Protein AF-A0A948KKI0-F1 (afdb_monomer_lite)

Structure (mmCIF, N/CA/C/O backbone):
data_AF-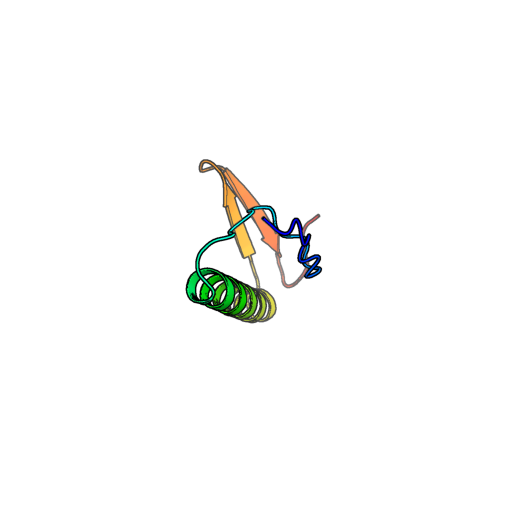A0A948KKI0-F1
#
_entry.id   AF-A0A948KKI0-F1
#
loop_
_atom_site.group_PDB
_atom_site.id
_atom_site.type_symbol
_atom_site.label_atom_id
_atom_site.label_alt_id
_atom_site.label_comp_id
_atom_site.label_asym_id
_atom_site.label_entity_id
_atom_site.label_seq_id
_atom_site.pdbx_PDB_ins_code
_atom_site.Cartn_x
_atom_site.Cartn_y
_atom_site.Cartn_z
_atom_site.occupancy
_atom_site.B_iso_or_equiv
_atom_site.auth_seq_id
_atom_site.auth_comp_id
_atom_site.auth_asym_id
_atom_site.auth_atom_id
_atom_site.pdbx_PDB_model_num
ATOM 1 N N . MET A 1 1 ? 4.250 4.212 -43.465 1.00 37.09 1 MET A N 1
ATOM 2 C CA . MET A 1 1 ? 3.626 4.884 -42.304 1.00 37.09 1 MET A CA 1
ATOM 3 C C . MET A 1 1 ? 2.196 4.380 -42.172 1.00 37.09 1 MET A C 1
ATOM 5 O O . MET A 1 1 ? 1.374 4.722 -43.008 1.00 37.09 1 MET A O 1
ATOM 9 N N . LYS A 1 2 ? 1.909 3.498 -41.207 1.00 34.25 2 LYS A N 1
ATOM 10 C CA . LYS A 1 2 ? 0.539 3.063 -40.893 1.00 34.25 2 LYS A CA 1
ATOM 11 C C . LYS A 1 2 ? 0.159 3.665 -39.545 1.00 34.25 2 LYS A C 1
ATOM 13 O O . LYS A 1 2 ? 0.726 3.275 -38.531 1.00 34.25 2 LYS A O 1
ATOM 18 N N . TYR A 1 3 ? -0.775 4.612 -39.558 1.00 43.16 3 TYR A N 1
ATOM 19 C CA . TYR A 1 3 ? -1.504 5.033 -38.367 1.00 43.16 3 TYR A CA 1
ATOM 20 C C . TYR A 1 3 ? -2.414 3.875 -37.953 1.00 43.16 3 TYR A C 1
ATOM 22 O O . TYR A 1 3 ? -3.443 3.631 -38.576 1.00 43.16 3 TYR A O 1
ATOM 30 N N . GLY A 1 4 ? -1.994 3.117 -36.947 1.00 37.19 4 GLY A N 1
ATOM 31 C CA . GLY A 1 4 ? -2.846 2.174 -36.238 1.00 37.19 4 GLY A CA 1
ATOM 32 C C . GLY A 1 4 ? -2.906 2.632 -34.797 1.00 37.19 4 GLY A C 1
ATOM 33 O O . GLY A 1 4 ? -1.902 2.544 -34.105 1.00 37.19 4 GLY A O 1
ATOM 34 N N . ILE A 1 5 ? -4.051 3.158 -34.370 1.00 51.00 5 ILE A N 1
ATOM 35 C CA . ILE A 1 5 ? -4.329 3.439 -32.961 1.00 51.00 5 ILE A CA 1
ATOM 36 C C . ILE A 1 5 ? -4.415 2.073 -32.265 1.00 51.00 5 ILE A C 1
ATOM 38 O O . ILE A 1 5 ? -5.364 1.334 -32.550 1.00 51.00 5 ILE A O 1
ATOM 42 N N . PRO A 1 6 ? -3.483 1.681 -3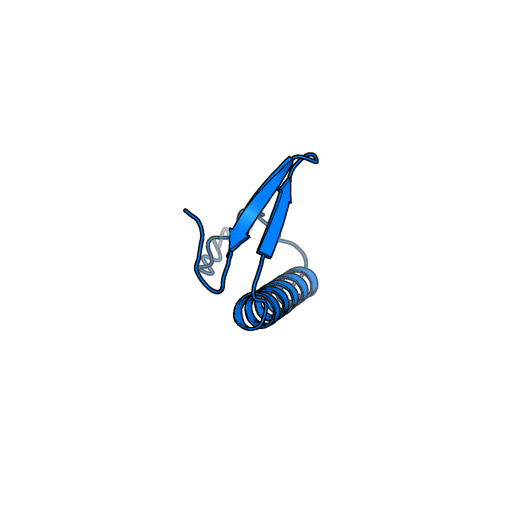1.377 1.00 43.97 6 PRO A N 1
ATOM 43 C CA . PRO A 1 6 ? -3.690 0.507 -30.557 1.00 43.97 6 PRO A CA 1
ATOM 44 C C . PRO A 1 6 ? -4.539 0.944 -29.364 1.00 43.97 6 PRO A C 1
ATOM 46 O O . PRO A 1 6 ? -4.039 1.396 -28.338 1.00 43.97 6 PRO A O 1
ATOM 49 N N . THR A 1 7 ? -5.857 0.832 -29.504 1.00 56.94 7 THR A N 1
ATOM 50 C CA . THR A 1 7 ? -6.787 0.983 -28.383 1.00 56.94 7 THR A CA 1
ATOM 51 C C . THR A 1 7 ? -6.714 -0.254 -27.480 1.00 56.94 7 THR A C 1
ATOM 53 O O . THR A 1 7 ? -7.596 -1.108 -27.478 1.00 56.94 7 THR A O 1
ATOM 56 N N . SER A 1 8 ? -5.669 -0.378 -26.659 1.00 42.31 8 SER A N 1
ATOM 57 C CA . SER A 1 8 ? -5.723 -1.289 -25.510 1.00 42.31 8 SER A CA 1
ATOM 58 C C . SER A 1 8 ? -6.267 -0.526 -24.309 1.00 42.31 8 SER A C 1
ATOM 60 O O . SER A 1 8 ? -5.563 0.250 -23.668 1.00 42.31 8 SER A O 1
ATOM 62 N N . LYS A 1 9 ? -7.559 -0.732 -24.053 1.00 47.66 9 LYS A N 1
ATOM 63 C CA . LYS A 1 9 ? -8.299 -0.252 -22.887 1.00 47.66 9 LYS A CA 1
ATOM 64 C C . LYS A 1 9 ? -7.500 -0.418 -21.585 1.00 47.66 9 LYS A C 1
ATOM 66 O O . LYS A 1 9 ? -7.052 -1.514 -21.268 1.00 47.66 9 LYS A O 1
ATOM 71 N N . GLY A 1 10 ? -7.422 0.664 -20.815 1.00 36.75 10 GLY A N 1
ATOM 72 C CA . GLY A 1 10 ? -6.917 0.688 -19.445 1.00 36.75 10 GLY A CA 1
ATOM 73 C C . GLY A 1 10 ? -6.684 2.127 -19.001 1.00 36.75 10 GLY A C 1
ATOM 74 O O . GLY A 1 10 ? -5.638 2.697 -19.285 1.00 36.75 10 GLY A O 1
ATOM 75 N N . ALA A 1 11 ? -7.681 2.735 -18.358 1.00 41.62 11 ALA A N 1
ATOM 76 C CA . ALA A 1 11 ? -7.577 4.079 -17.803 1.00 41.62 11 ALA A CA 1
ATOM 77 C C . ALA A 1 11 ? -6.456 4.120 -16.747 1.00 41.62 11 ALA A C 1
ATOM 79 O O . ALA A 1 11 ? -6.598 3.585 -15.651 1.00 41.62 11 ALA A O 1
ATOM 80 N N . GLY A 1 12 ? -5.331 4.736 -17.098 1.00 48.25 12 GLY A N 1
ATOM 81 C CA . GLY A 1 12 ? -4.210 5.008 -16.208 1.00 48.25 12 GLY A CA 1
ATOM 82 C C . GLY A 1 12 ? -3.545 6.312 -16.633 1.00 48.25 12 GLY A C 1
ATOM 83 O O . GLY A 1 12 ? -3.354 6.555 -17.819 1.00 48.25 12 GLY A O 1
ATOM 84 N N . ILE A 1 13 ? -3.198 7.154 -15.661 1.00 55.28 13 ILE A N 1
ATOM 85 C CA . ILE A 1 13 ? -2.864 8.586 -15.816 1.00 55.28 13 ILE A CA 1
ATOM 86 C C . ILE A 1 13 ? -1.519 8.828 -16.558 1.00 55.28 13 ILE A C 1
ATOM 88 O O . ILE A 1 13 ? -1.099 9.961 -16.753 1.00 55.28 13 ILE A O 1
ATOM 92 N N . PHE A 1 14 ? -0.843 7.781 -17.045 1.00 51.69 14 PHE A N 1
ATOM 93 C CA . PHE A 1 14 ? 0.450 7.889 -17.730 1.00 51.69 14 PHE A CA 1
ATOM 94 C C . PHE A 1 14 ? 0.446 7.120 -19.056 1.00 51.69 14 PHE A C 1
ATOM 96 O O . PHE A 1 14 ? 0.509 5.884 -19.043 1.00 51.69 14 PHE A O 1
ATOM 103 N N . TYR A 1 15 ? 0.447 7.848 -20.180 1.00 51.41 15 TYR A N 1
ATOM 104 C CA . TYR A 1 15 ? 0.769 7.318 -21.510 1.00 51.41 15 TYR A CA 1
ATOM 105 C C . TYR A 1 15 ? 2.219 6.816 -21.506 1.00 51.41 15 TYR A C 1
ATOM 107 O O . TYR A 1 15 ? 3.153 7.599 -21.367 1.00 51.41 15 TYR A O 1
ATOM 115 N N . PHE A 1 16 ? 2.411 5.502 -21.615 1.00 53.56 16 PHE A N 1
ATOM 116 C CA . PHE A 1 16 ? 3.732 4.870 -21.671 1.00 53.56 16 PHE A CA 1
ATOM 117 C C . PHE A 1 16 ? 3.801 3.990 -22.919 1.00 53.56 16 PHE A C 1
ATOM 119 O O . PHE A 1 16 ? 3.761 2.765 -22.856 1.00 53.56 16 PHE A O 1
ATOM 126 N N . GLU A 1 17 ? 3.871 4.616 -24.087 1.00 57.84 17 GLU A N 1
ATOM 127 C CA . GLU A 1 17 ? 4.200 3.903 -25.318 1.00 57.84 17 GLU A CA 1
ATOM 128 C C . GLU A 1 17 ? 5.716 3.889 -25.470 1.00 57.84 17 GLU A C 1
ATOM 130 O O . GLU A 1 17 ? 6.279 4.829 -26.024 1.00 57.84 17 GLU A O 1
ATOM 135 N N . ARG A 1 18 ? 6.386 2.847 -24.952 1.00 57.00 18 ARG A N 1
ATOM 136 C CA . ARG A 1 18 ? 7.700 2.438 -25.487 1.00 57.00 18 ARG A CA 1
ATOM 137 C C . ARG A 1 18 ? 8.227 1.084 -25.026 1.00 57.00 18 ARG A C 1
ATOM 139 O O . ARG A 1 18 ? 8.873 0.420 -25.825 1.00 57.00 18 ARG A O 1
ATOM 146 N N . GLU A 1 19 ? 7.905 0.609 -23.821 1.00 65.56 19 GLU A N 1
ATOM 147 C CA . GLU A 1 19 ? 8.458 -0.663 -23.326 1.00 65.56 19 GLU A CA 1
ATOM 148 C C . GLU A 1 19 ? 7.419 -1.525 -22.598 1.00 65.56 19 GLU A C 1
ATOM 150 O O . GLU A 1 19 ? 6.916 -1.170 -21.532 1.00 65.56 19 GLU A O 1
ATOM 155 N N . ARG A 1 20 ? 7.135 -2.718 -23.147 1.00 72.31 20 ARG A N 1
ATOM 156 C CA . ARG A 1 20 ? 6.209 -3.715 -22.561 1.00 72.31 20 ARG A CA 1
ATOM 157 C C . ARG A 1 20 ? 6.570 -4.098 -21.119 1.00 72.31 20 ARG A C 1
ATOM 159 O O . ARG A 1 20 ? 5.699 -4.496 -20.351 1.00 72.31 20 ARG A O 1
ATOM 166 N N . MET A 1 21 ? 7.844 -3.984 -20.747 1.00 78.50 21 MET A N 1
ATOM 167 C CA . MET A 1 21 ? 8.320 -4.254 -19.390 1.00 78.50 21 MET A CA 1
ATOM 168 C C . MET A 1 21 ? 7.827 -3.221 -18.374 1.00 78.50 21 MET A C 1
ATOM 170 O O . MET A 1 21 ? 7.382 -3.614 -17.299 1.00 78.50 21 MET A O 1
ATOM 174 N N . ALA A 1 22 ? 7.823 -1.931 -18.722 1.00 79.50 22 ALA A N 1
ATOM 175 C CA . ALA A 1 22 ? 7.342 -0.871 -17.835 1.00 79.50 22 ALA A CA 1
ATOM 176 C C . ALA A 1 22 ? 5.840 -1.016 -17.538 1.00 79.50 22 ALA A C 1
ATOM 178 O O . ALA A 1 22 ? 5.407 -0.820 -16.403 1.00 79.50 22 ALA A O 1
ATOM 179 N N . GLN A 1 23 ? 5.055 -1.430 -18.539 1.00 79.56 23 GLN A N 1
ATOM 180 C CA . GLN A 1 23 ? 3.634 -1.727 -18.362 1.00 79.56 23 GLN A CA 1
ATOM 181 C C . GLN A 1 23 ? 3.423 -2.900 -17.398 1.00 79.56 23 GLN A C 1
ATOM 183 O O . GLN A 1 23 ? 2.720 -2.756 -16.402 1.00 79.56 23 GLN A O 1
ATOM 188 N N . ARG A 1 24 ? 4.104 -4.031 -17.626 1.00 85.06 24 ARG A N 1
ATOM 189 C CA . ARG A 1 24 ? 4.002 -5.210 -16.748 1.00 85.06 24 ARG A CA 1
ATOM 190 C C . ARG A 1 24 ? 4.452 -4.911 -15.322 1.00 85.06 24 ARG A C 1
ATOM 192 O O . ARG A 1 24 ? 3.815 -5.365 -14.378 1.00 85.06 24 ARG A O 1
ATOM 199 N N . PHE A 1 25 ? 5.531 -4.147 -15.162 1.00 86.38 25 PHE A N 1
ATOM 200 C CA . PHE A 1 25 ? 6.001 -3.719 -13.850 1.00 86.38 25 PHE A CA 1
ATOM 201 C C . PHE A 1 25 ? 4.940 -2.884 -13.127 1.00 86.38 25 PHE A C 1
ATOM 203 O O . PHE A 1 25 ? 4.610 -3.186 -11.981 1.00 86.38 25 PHE A O 1
ATOM 210 N N . ARG A 1 26 ? 4.353 -1.889 -13.809 1.00 85.62 26 ARG A N 1
ATOM 211 C CA . ARG A 1 26 ? 3.274 -1.062 -13.255 1.00 85.62 26 ARG A CA 1
ATOM 212 C C . ARG 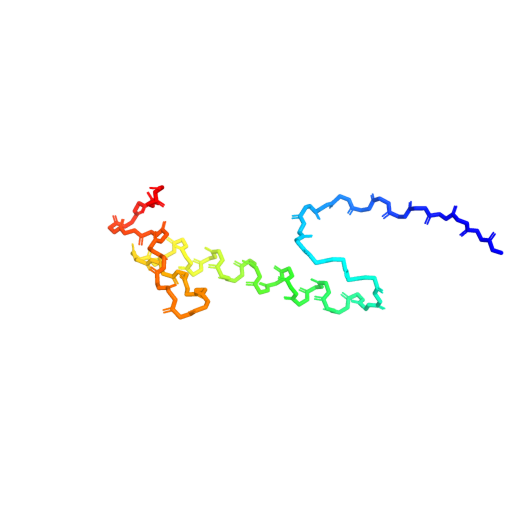A 1 26 ? 2.061 -1.904 -12.860 1.00 85.62 26 ARG A C 1
ATOM 214 O O . ARG A 1 26 ? 1.536 -1.716 -11.766 1.00 85.62 26 ARG A O 1
ATOM 221 N N . ASP A 1 27 ? 1.642 -2.835 -13.712 1.00 88.88 27 ASP A N 1
ATOM 222 C CA . ASP A 1 27 ? 0.487 -3.699 -13.449 1.00 88.88 27 ASP A CA 1
ATOM 223 C C . ASP A 1 27 ? 0.731 -4.610 -12.234 1.00 88.88 27 ASP A C 1
ATOM 225 O O . ASP A 1 27 ? -0.141 -4.757 -11.373 1.00 88.88 27 ASP A O 1
ATOM 229 N N . CYS A 1 28 ? 1.933 -5.189 -12.125 1.00 92.06 28 CYS A N 1
ATOM 230 C CA . CYS A 1 28 ? 2.331 -5.993 -10.969 1.00 92.06 28 CYS A CA 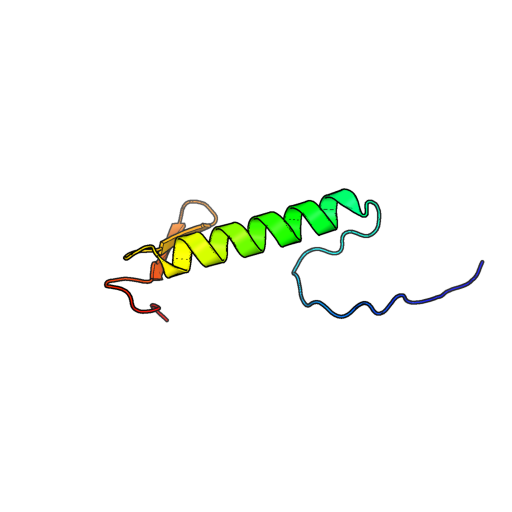1
ATOM 231 C C . CYS A 1 28 ? 2.385 -5.154 -9.688 1.00 92.06 28 CYS A C 1
ATOM 233 O O . CYS A 1 28 ? 1.791 -5.546 -8.685 1.00 92.06 28 CYS A O 1
ATOM 235 N N . ALA A 1 29 ? 3.041 -3.991 -9.720 1.00 89.94 29 ALA A N 1
ATOM 236 C CA . ALA A 1 29 ? 3.115 -3.086 -8.575 1.00 89.94 29 ALA A CA 1
ATOM 237 C C . ALA A 1 29 ? 1.718 -2.624 -8.125 1.00 89.94 29 ALA A C 1
ATOM 239 O O . ALA A 1 29 ? 1.425 -2.616 -6.930 1.00 89.94 29 ALA A O 1
ATOM 240 N N . GLY A 1 30 ? 0.824 -2.320 -9.072 1.00 91.88 30 GLY A N 1
ATOM 241 C CA . GLY A 1 30 ? -0.569 -1.972 -8.791 1.00 91.88 30 GLY A CA 1
ATOM 242 C C . GLY A 1 30 ? -1.316 -3.092 -8.065 1.00 91.88 30 GLY A C 1
ATOM 243 O O . GLY A 1 30 ? -1.936 -2.844 -7.031 1.00 91.88 30 GLY A O 1
ATOM 244 N N . ARG A 1 31 ? -1.208 -4.334 -8.551 1.00 94.88 31 ARG A N 1
A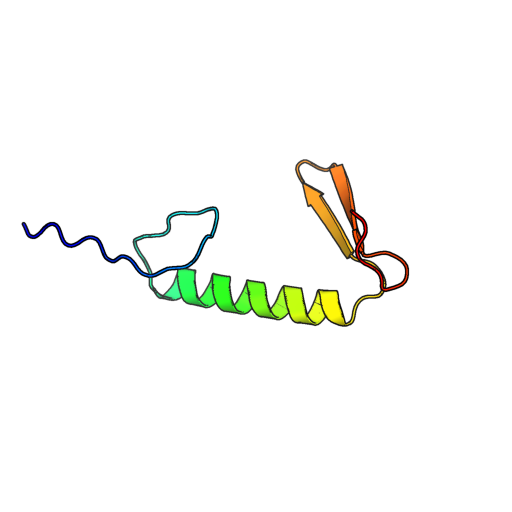TOM 245 C CA . ARG A 1 31 ? -1.817 -5.503 -7.893 1.00 94.88 31 ARG A CA 1
ATOM 246 C C . ARG A 1 31 ? -1.242 -5.761 -6.502 1.00 94.88 31 ARG A C 1
ATOM 248 O O . ARG A 1 31 ? -2.009 -5.999 -5.575 1.00 94.88 31 ARG A O 1
ATOM 255 N N . CYS A 1 32 ? 0.076 -5.679 -6.334 1.00 94.75 32 CYS A N 1
ATOM 256 C CA . CYS A 1 32 ? 0.710 -5.840 -5.024 1.00 94.75 32 CYS A CA 1
ATOM 257 C C . CYS A 1 32 ? 0.194 -4.802 -4.022 1.00 94.75 32 CYS A C 1
ATOM 259 O O . CYS A 1 32 ? -0.212 -5.161 -2.919 1.00 94.75 32 CYS A O 1
ATOM 261 N N . ASN A 1 33 ? 0.130 -3.532 -4.425 1.00 92.62 33 ASN A N 1
ATOM 262 C CA . ASN A 1 33 ? -0.360 -2.463 -3.558 1.00 92.62 33 ASN A CA 1
ATOM 263 C C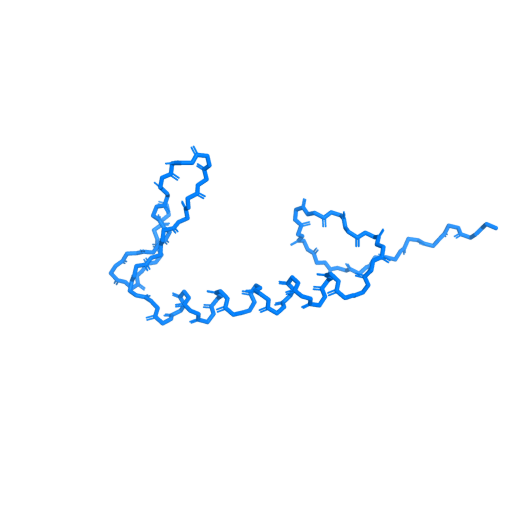 . ASN A 1 33 ? -1.836 -2.657 -3.183 1.00 92.62 33 ASN A C 1
ATOM 265 O O . ASN A 1 33 ? -2.209 -2.394 -2.043 1.00 92.62 33 ASN A O 1
ATOM 269 N N . GLN A 1 34 ? -2.665 -3.167 -4.098 1.00 92.94 34 GLN A N 1
ATOM 270 C CA . GLN A 1 34 ? -4.060 -3.509 -3.799 1.00 92.94 34 GLN A CA 1
ATOM 271 C C . GLN A 1 34 ? -4.175 -4.643 -2.775 1.00 92.94 34 GLN A C 1
ATOM 273 O O . GLN A 1 34 ? -4.973 -4.536 -1.847 1.00 92.94 34 GLN A O 1
ATOM 278 N N . LEU A 1 35 ? -3.370 -5.703 -2.907 1.00 96.44 35 LEU A N 1
ATOM 279 C CA . LEU A 1 35 ? -3.364 -6.816 -1.949 1.00 96.44 35 LEU A CA 1
ATOM 280 C C . LEU A 1 35 ? -2.936 -6.352 -0.552 1.00 96.44 35 LEU A C 1
ATOM 282 O O . LEU A 1 35 ? -3.580 -6.692 0.440 1.00 96.44 35 LEU A O 1
ATOM 286 N N . ILE A 1 36 ? -1.893 -5.523 -0.481 1.00 93.75 36 ILE A N 1
ATOM 287 C CA . ILE A 1 36 ? -1.427 -4.934 0.778 1.00 93.75 36 ILE A CA 1
ATOM 288 C C . ILE A 1 36 ? -2.517 -4.037 1.378 1.00 93.75 36 ILE A C 1
ATOM 290 O O . ILE A 1 36 ? -2.842 -4.176 2.554 1.00 93.75 36 ILE A O 1
ATOM 294 N N . ALA A 1 37 ? -3.139 -3.165 0.580 1.00 91.75 37 ALA A N 1
ATOM 295 C CA . ALA A 1 37 ? -4.211 -2.277 1.036 1.00 91.75 37 ALA A CA 1
ATOM 296 C C . ALA A 1 37 ? -5.474 -3.033 1.490 1.00 91.75 37 ALA A C 1
ATOM 298 O O . ALA A 1 37 ? -6.184 -2.582 2.394 1.00 91.75 37 ALA A O 1
ATOM 299 N N . ALA A 1 38 ? -5.765 -4.190 0.888 1.00 91.38 38 ALA A N 1
ATOM 300 C CA . ALA A 1 38 ? -6.867 -5.049 1.305 1.00 91.38 38 ALA A CA 1
ATOM 301 C C . ALA A 1 38 ? -6.626 -5.619 2.712 1.00 91.38 38 ALA A C 1
ATOM 303 O O . ALA A 1 38 ? -7.528 -5.552 3.548 1.00 91.38 38 ALA A O 1
ATOM 304 N N . ALA A 1 39 ? -5.407 -6.094 2.988 1.00 92.88 39 ALA A N 1
ATOM 305 C CA . ALA A 1 39 ? -5.019 -6.649 4.286 1.00 92.88 39 ALA A CA 1
ATOM 306 C C . ALA A 1 39 ? -4.755 -5.580 5.366 1.00 92.88 39 ALA A C 1
ATOM 308 O O . ALA A 1 39 ? -4.952 -5.837 6.551 1.00 92.88 39 ALA A O 1
ATOM 309 N N . ALA A 1 40 ? -4.314 -4.382 4.978 1.00 92.00 40 ALA A N 1
ATOM 310 C CA . ALA A 1 40 ? -4.001 -3.305 5.910 1.00 92.00 40 ALA A CA 1
ATOM 311 C C . ALA A 1 40 ? -5.262 -2.725 6.575 1.00 92.00 40 ALA A C 1
ATOM 313 O O . ALA A 1 40 ? -6.296 -2.538 5.929 1.00 92.00 40 ALA A O 1
ATOM 314 N N . VAL A 1 41 ? -5.169 -2.386 7.863 1.00 92.44 41 VAL A N 1
ATOM 315 C CA . VAL A 1 41 ? -6.253 -1.709 8.605 1.00 92.44 41 VAL A CA 1
ATOM 316 C C . VAL A 1 41 ? -6.353 -0.240 8.195 1.00 92.44 41 VAL A C 1
ATOM 318 O O . VAL A 1 41 ? -7.455 0.289 8.041 1.00 92.44 41 VAL A O 1
ATOM 321 N N . THR A 1 42 ? -5.202 0.395 7.974 1.00 92.00 42 THR A N 1
ATOM 322 C CA . THR A 1 42 ? -5.069 1.798 7.583 1.00 92.00 42 THR A CA 1
ATOM 323 C C . THR A 1 42 ? -4.236 1.927 6.310 1.00 92.00 42 THR A C 1
ATOM 325 O O . THR A 1 42 ? -3.274 1.187 6.104 1.00 92.00 42 THR A O 1
ATOM 328 N N . VAL A 1 43 ? -4.612 2.858 5.432 1.00 93.00 43 VAL A N 1
ATOM 329 C CA . VAL A 1 43 ? -3.876 3.166 4.196 1.00 93.00 43 VAL A CA 1
ATOM 330 C C . VAL A 1 43 ? -3.812 4.677 4.037 1.00 93.00 43 VAL A C 1
ATOM 332 O O . VAL A 1 43 ? -4.851 5.332 3.958 1.00 93.00 43 VAL A O 1
ATOM 335 N N . THR A 1 44 ? -2.596 5.212 3.947 1.00 93.56 44 THR A N 1
ATOM 336 C CA . THR A 1 44 ? -2.337 6.641 3.740 1.00 93.56 44 THR A CA 1
ATOM 337 C C . THR A 1 44 ? -1.625 6.836 2.410 1.00 93.56 44 THR A C 1
ATOM 339 O O . THR A 1 44 ? -0.573 6.245 2.166 1.00 93.56 44 THR A O 1
ATOM 342 N N . LEU A 1 45 ? -2.186 7.682 1.556 1.00 92.00 45 LEU A N 1
ATOM 343 C CA . LEU A 1 45 ? -1.558 8.156 0.334 1.00 92.00 45 LEU A CA 1
ATOM 344 C C . LEU A 1 45 ? -0.882 9.493 0.618 1.00 92.00 45 LEU A C 1
ATOM 346 O O . LEU A 1 45 ? -1.543 10.457 0.980 1.00 92.00 45 LEU A O 1
ATOM 350 N N . VAL A 1 46 ? 0.431 9.570 0.433 1.00 93.06 46 VAL A N 1
ATOM 351 C CA . VAL A 1 46 ? 1.168 10.828 0.592 1.00 93.06 46 VAL A CA 1
ATOM 352 C C . VAL A 1 46 ? 1.397 11.441 -0.785 1.00 93.06 46 VAL A C 1
ATOM 354 O O . VAL A 1 46 ? 2.072 10.841 -1.621 1.00 93.06 46 VAL A O 1
ATOM 357 N N . VAL A 1 47 ? 0.852 12.635 -1.026 1.00 92.38 47 VAL A N 1
ATOM 358 C CA . VAL A 1 47 ? 1.044 13.386 -2.281 1.00 92.38 47 VAL A CA 1
ATOM 359 C C . VAL A 1 47 ? 1.548 14.781 -1.938 1.00 92.38 47 VAL A C 1
ATOM 361 O O . VAL A 1 47 ? 0.944 15.459 -1.117 1.00 92.38 47 VAL A O 1
ATOM 364 N N . PHE A 1 48 ? 2.670 15.215 -2.523 1.00 92.25 48 PHE A N 1
ATOM 365 C CA . PHE A 1 48 ? 3.313 16.500 -2.184 1.00 92.25 48 PHE A CA 1
ATOM 366 C C . PHE A 1 48 ? 3.551 16.703 -0.672 1.00 92.25 48 PHE A C 1
ATOM 368 O O . PHE A 1 48 ? 3.475 17.815 -0.162 1.00 92.25 48 PHE A O 1
ATOM 375 N N . GLY A 1 49 ? 3.816 15.616 0.062 1.00 91.94 49 GLY A N 1
ATOM 376 C CA . GLY A 1 49 ? 4.001 15.649 1.517 1.00 91.94 49 GLY A CA 1
ATOM 377 C C . GLY A 1 49 ? 2.708 15.776 2.330 1.00 91.94 49 GLY A C 1
ATOM 378 O O . GLY A 1 49 ? 2.768 15.736 3.555 1.00 91.94 49 GLY A O 1
ATOM 379 N N . LEU A 1 50 ? 1.546 15.876 1.680 1.00 92.00 50 LEU A N 1
ATOM 380 C CA . LEU A 1 50 ? 0.245 15.886 2.341 1.00 92.00 50 LEU A CA 1
ATOM 381 C C . LEU A 1 50 ? -0.244 14.443 2.532 1.00 92.00 50 LEU A C 1
ATOM 383 O O . LEU A 1 50 ? -0.418 13.726 1.539 1.00 92.00 50 LEU A O 1
ATOM 387 N N . PRO A 1 51 ? -0.457 13.991 3.780 1.00 91.00 51 PRO A N 1
ATOM 388 C CA . PRO A 1 51 ? -1.029 12.682 4.042 1.00 91.00 51 PRO A CA 1
ATOM 389 C C . PRO A 1 51 ? -2.539 12.707 3.783 1.00 91.00 51 PRO A C 1
ATOM 391 O O . PRO A 1 51 ? -3.284 13.444 4.425 1.00 91.00 51 PRO A O 1
ATOM 394 N N . LEU A 1 52 ? -2.996 11.869 2.859 1.00 91.19 52 LEU A N 1
ATOM 395 C CA . LEU A 1 52 ? -4.403 11.621 2.564 1.00 91.19 52 LEU A CA 1
ATOM 396 C C . LEU A 1 52 ? -4.768 10.232 3.077 1.00 91.19 52 LEU A C 1
ATOM 398 O O . LEU A 1 52 ? -4.263 9.219 2.591 1.00 91.19 52 LEU A O 1
ATOM 402 N N . LEU A 1 53 ? -5.633 10.176 4.082 1.00 91.44 53 LEU A N 1
ATOM 403 C CA . LEU A 1 53 ? -6.107 8.912 4.626 1.00 91.44 53 LEU A CA 1
ATOM 404 C C . LEU A 1 53 ? -7.135 8.305 3.662 1.00 91.44 53 LEU A C 1
ATOM 406 O O . LEU A 1 53 ? -8.189 8.887 3.447 1.00 91.44 53 LEU A O 1
ATOM 410 N N . LEU A 1 54 ? -6.821 7.146 3.082 1.00 88.75 54 LEU A N 1
ATOM 411 C CA . LEU A 1 54 ? -7.688 6.441 2.126 1.00 88.75 54 LEU A CA 1
ATOM 412 C C . LEU A 1 54 ? -8.464 5.289 2.768 1.00 88.75 54 LEU A C 1
ATOM 414 O O . LEU A 1 54 ? -9.527 4.900 2.287 1.00 88.75 54 LEU A O 1
ATOM 418 N N . LYS A 1 55 ? -7.921 4.699 3.834 1.00 91.00 55 LYS A N 1
ATOM 419 C CA . LYS A 1 55 ? -8.565 3.627 4.596 1.00 91.00 55 LYS A CA 1
ATOM 420 C C . LYS A 1 55 ? -8.252 3.808 6.071 1.00 91.00 55 LYS A C 1
ATOM 422 O O . LYS A 1 55 ? -7.094 4.041 6.421 1.00 91.00 55 LYS A O 1
ATOM 427 N N . SER A 1 56 ? -9.264 3.668 6.915 1.00 88.25 56 SER A N 1
ATOM 428 C CA . SER A 1 56 ? -9.148 3.679 8.371 1.00 88.25 56 SER A CA 1
ATOM 429 C C . SER A 1 56 ? -10.089 2.648 8.973 1.00 88.25 56 SER A C 1
ATOM 431 O O . SER A 1 56 ? -11.169 2.422 8.435 1.00 88.25 56 SER A O 1
ATOM 433 N N . GLU A 1 57 ? -9.678 2.002 10.065 1.00 87.81 57 GLU A N 1
ATOM 434 C CA . GLU A 1 57 ? -10.476 0.973 10.755 1.00 87.81 57 GLU A CA 1
ATOM 435 C C . GLU A 1 57 ? -11.023 -0.122 9.815 1.00 87.81 57 GLU A C 1
ATOM 437 O O . GLU A 1 57 ? -12.118 -0.652 10.000 1.00 87.81 57 GLU A O 1
ATOM 442 N N . GLY A 1 58 ? -10.286 -0.451 8.750 1.00 79.44 58 GLY A N 1
ATOM 443 C CA . GLY A 1 58 ? -10.732 -1.438 7.767 1.00 79.44 58 GLY A CA 1
ATOM 444 C C . GLY A 1 58 ? -11.721 -0.917 6.711 1.00 79.44 58 GLY A C 1
ATOM 445 O O . GLY A 1 58 ? -12.035 -1.666 5.785 1.00 79.44 58 GLY A O 1
ATOM 446 N N . LYS A 1 59 ? -12.172 0.341 6.781 1.00 81.75 59 LYS A N 1
ATOM 447 C CA . LYS A 1 59 ? -13.131 0.958 5.845 1.00 81.75 59 LYS A CA 1
ATOM 448 C C . LYS A 1 59 ? -12.473 2.041 4.994 1.00 81.75 59 LYS A C 1
ATOM 450 O O . LYS A 1 59 ? -11.587 2.754 5.458 1.00 81.75 59 LYS A O 1
ATOM 455 N N . ALA A 1 60 ? -12.898 2.155 3.736 1.00 81.88 60 ALA A N 1
ATOM 456 C CA . ALA A 1 60 ? -12.450 3.237 2.864 1.00 81.88 60 ALA A CA 1
ATOM 457 C C . ALA A 1 60 ? -12.951 4.585 3.404 1.00 81.88 60 ALA A C 1
ATOM 459 O O . ALA A 1 60 ? -14.106 4.694 3.820 1.00 81.88 60 ALA A O 1
ATOM 460 N N . VAL A 1 61 ? -12.070 5.581 3.404 1.00 77.56 61 VAL A N 1
ATOM 461 C CA . VAL A 1 61 ? -12.365 6.959 3.803 1.00 77.56 61 VAL A CA 1
ATOM 462 C C . VAL A 1 61 ? -12.540 7.756 2.514 1.00 77.56 61 VAL A C 1
ATOM 464 O O . VAL A 1 61 ? -11.663 7.719 1.650 1.00 77.56 61 VAL A O 1
ATOM 467 N N . GLY A 1 62 ? -13.718 8.360 2.354 1.00 61.16 62 GLY A N 1
ATOM 468 C CA . GLY A 1 62 ? -14.108 9.151 1.184 1.00 61.16 62 GLY A CA 1
ATOM 469 C C . GLY A 1 62 ? -13.953 10.638 1.428 1.00 61.16 62 GLY A C 1
ATOM 470 O O . GLY A 1 62 ? -14.224 11.058 2.575 1.00 61.16 62 GLY A O 1
#

pLDDT: mean 75.99, std 20.01, range [34.25, 96.44]

Radius of gyration: 16.25 Å; chains: 1; bounding box: 23×23×53 Å

Secondary structure (DSSP, 8-state):
------------S----S-HHHHHHHHHHHHHHHHHHHH-S-EEEEETTEEEEEEETTEE--

Sequence (62 aa):
MKYGIPTSKGAGIFYFERERMAQRFRDCAGRCNQLIAAAAVTVTLVVFGLPLLLKSEGKAVG

Foldseek 3Di:
DDPDDPPPDDDDPDDDPDDPVVVVVVVVVVVVVVVVLQPDQWDWDADPNDTDTQHHRNHGDD